Protein AF-A0A8H3EQA5-F1 (afdb_monomer_lite)

Secondary structure (DSSP, 8-state):
---S-HHHHHH---S----SS-HHHHHHHHHHH-TTS-----S---SSHHHHHHHHHHHHHHHHHSSS-------------SHHHHHHHHHHHHHHHHHHHHHHHHHHHHHHTT-

Foldseek 3Di:
DPDPCVLCVPQVDDPDDDALFPVVQLQVQLCVVVVPDDDDDDPDLDDDDSCVVQVVLQSVVCSPPVDDGSNTDGDDADPDDDPVSVVVVVVSVVSSVVSRVVRVVVVVVVVVVVD

Structure (mmCIF, N/CA/C/O backbone):
data_AF-A0A8H3EQA5-F1
#
_entry.id   AF-A0A8H3EQA5-F1
#
loop_
_atom_site.group_PDB
_atom_site.id
_atom_site.type_symbol
_atom_site.label_atom_id
_atom_site.label_alt_id
_atom_site.label_comp_id
_atom_site.label_asym_id
_atom_site.label_entity_id
_atom_site.label_seq_id
_atom_site.pdbx_PDB_ins_code
_atom_site.Cartn_x
_atom_site.Cartn_y
_atom_site.Cartn_z
_atom_site.occupancy
_atom_site.B_iso_or_equiv
_atom_site.auth_seq_id
_atom_site.auth_comp_id
_atom_site.auth_asym_id
_atom_site.auth_atom_id
_atom_site.pdbx_PDB_model_num
ATOM 1 N N . MET A 1 1 ? 2.377 22.628 -19.717 1.00 43.34 1 MET A N 1
ATOM 2 C CA . MET A 1 1 ? 1.999 21.271 -19.270 1.00 43.34 1 MET A CA 1
ATOM 3 C C . MET A 1 1 ? 2.725 20.312 -20.201 1.00 43.34 1 MET A C 1
ATOM 5 O O . MET A 1 1 ? 2.122 19.714 -21.075 1.00 43.34 1 MET A O 1
ATOM 9 N N . GLU A 1 2 ? 4.051 20.319 -20.078 1.00 45.91 2 GLU A N 1
ATOM 10 C CA . GLU A 1 2 ? 5.034 19.590 -20.889 1.00 45.91 2 GLU A CA 1
ATOM 11 C C . GLU A 1 2 ? 6.090 19.119 -19.882 1.00 45.91 2 GLU A C 1
ATOM 13 O O . GLU A 1 2 ? 7.125 19.752 -19.733 1.00 45.91 2 GLU A O 1
ATOM 18 N N . ASP A 1 3 ? 5.736 18.134 -19.052 1.00 49.47 3 ASP A N 1
ATOM 19 C CA . ASP A 1 3 ? 6.663 17.490 -18.100 1.00 49.47 3 ASP A CA 1
ATOM 20 C C . ASP A 1 3 ? 6.158 16.090 -17.680 1.00 49.47 3 ASP A C 1
ATOM 22 O O . ASP A 1 3 ? 6.419 15.603 -16.587 1.00 49.47 3 ASP A O 1
ATOM 26 N N . ASP A 1 4 ? 5.382 15.420 -18.542 1.00 54.44 4 ASP A N 1
ATOM 27 C CA . ASP A 1 4 ? 4.956 14.022 -18.319 1.00 54.44 4 ASP A CA 1
ATOM 28 C C . ASP A 1 4 ? 6.009 13.017 -18.833 1.00 54.44 4 ASP A C 1
ATOM 30 O O . ASP A 1 4 ? 5.778 11.804 -18.889 1.00 54.44 4 ASP A O 1
ATOM 34 N N . THR A 1 5 ? 7.181 13.508 -19.245 1.00 59.88 5 THR A N 1
ATOM 35 C CA . THR A 1 5 ? 8.225 12.704 -19.883 1.00 59.88 5 THR A CA 1
ATOM 36 C C . THR A 1 5 ? 9.410 12.395 -18.983 1.00 59.88 5 THR A C 1
ATOM 38 O O . THR A 1 5 ? 10.144 11.469 -19.325 1.00 59.88 5 THR A O 1
ATOM 41 N N . LEU A 1 6 ? 9.547 13.048 -17.819 1.00 70.44 6 LEU A N 1
ATOM 42 C CA . LEU A 1 6 ? 10.704 12.917 -16.919 1.00 70.44 6 LEU A CA 1
ATOM 43 C C . LEU A 1 6 ? 11.144 11.451 -16.736 1.00 70.44 6 LEU A C 1
ATOM 45 O O . LEU A 1 6 ? 12.277 11.068 -17.007 1.00 70.44 6 LEU A O 1
ATOM 49 N N . TRP A 1 7 ? 10.207 10.565 -16.390 1.00 78.88 7 TRP A N 1
ATOM 50 C CA . TRP A 1 7 ? 10.513 9.153 -16.135 1.00 78.88 7 TRP A CA 1
ATOM 51 C C . TRP A 1 7 ? 10.776 8.322 -17.399 1.00 78.88 7 TRP A C 1
ATOM 53 O O . TRP A 1 7 ? 11.509 7.328 -17.356 1.00 78.88 7 TRP A O 1
ATOM 63 N N . ARG A 1 8 ? 10.158 8.693 -18.525 1.00 75.12 8 ARG A N 1
ATOM 64 C CA . ARG A 1 8 ? 10.296 7.986 -19.808 1.00 75.12 8 ARG A CA 1
ATOM 65 C C . ARG A 1 8 ? 11.591 8.357 -20.516 1.00 75.12 8 ARG A C 1
ATOM 67 O O . ARG A 1 8 ? 12.217 7.489 -21.117 1.00 75.12 8 ARG A O 1
ATOM 74 N N . GLU A 1 9 ? 11.977 9.621 -20.448 1.00 79.44 9 GLU A N 1
ATOM 75 C CA . GLU A 1 9 ? 13.167 10.145 -21.109 1.00 79.44 9 GLU A CA 1
ATOM 76 C C . GLU A 1 9 ? 14.424 9.813 -20.305 1.00 79.44 9 GLU A C 1
ATOM 78 O O . GLU A 1 9 ? 15.357 9.238 -20.870 1.00 79.44 9 GLU A O 1
ATOM 83 N N . ASP A 1 10 ? 14.410 10.034 -18.986 1.00 83.00 10 ASP A N 1
ATOM 84 C CA . ASP A 1 10 ? 15.605 9.838 -18.156 1.00 83.00 10 ASP A CA 1
ATOM 85 C C . ASP A 1 10 ? 15.838 8.372 -17.776 1.00 83.00 10 ASP A C 1
ATOM 87 O O . ASP A 1 10 ? 16.978 7.901 -17.743 1.00 83.00 10 ASP A O 1
ATOM 91 N N . TYR A 1 11 ? 14.764 7.621 -17.506 1.00 83.44 11 TYR A N 1
ATOM 92 C CA . TYR A 1 11 ? 14.861 6.259 -16.959 1.00 83.44 11 TYR A CA 1
ATOM 93 C C . TYR A 1 11 ? 14.231 5.180 -17.837 1.00 83.44 11 TYR A C 1
ATOM 95 O O . TYR A 1 11 ? 14.220 4.009 -17.448 1.00 83.44 11 TYR A O 1
ATOM 103 N N . ARG A 1 12 ? 13.688 5.543 -19.009 1.00 88.31 12 ARG A N 1
ATOM 104 C CA . ARG A 1 12 ? 12.971 4.615 -19.905 1.00 88.31 12 ARG A CA 1
ATOM 105 C C . ARG A 1 12 ? 11.902 3.798 -19.173 1.00 88.31 12 ARG A C 1
ATOM 107 O O . ARG A 1 12 ? 11.673 2.632 -19.500 1.00 88.31 12 ARG A O 1
ATOM 114 N N . ALA A 1 13 ? 11.271 4.394 -18.161 1.00 88.81 13 ALA A N 1
ATOM 115 C CA . ALA A 1 13 ? 10.207 3.741 -17.417 1.00 88.81 13 ALA A CA 1
ATOM 116 C C . ALA A 1 13 ? 8.956 3.588 -18.303 1.00 88.81 13 ALA A C 1
ATOM 118 O O . ALA A 1 13 ? 8.622 4.508 -19.055 1.00 88.81 13 ALA A O 1
ATOM 119 N N . PRO A 1 14 ? 8.263 2.437 -18.261 1.00 89.94 14 PRO A N 1
ATOM 120 C CA . PRO A 1 14 ? 7.056 2.216 -19.048 1.00 89.94 14 PRO A CA 1
ATOM 121 C C . PRO A 1 14 ? 5.900 3.073 -18.533 1.00 89.94 14 PRO A C 1
ATOM 123 O O . PRO A 1 14 ? 5.835 3.382 -17.357 1.00 89.94 14 PRO A O 1
ATOM 126 N N . ALA A 1 15 ? 4.925 3.369 -19.396 1.00 88.19 15 ALA A N 1
ATOM 127 C CA . ALA A 1 15 ? 3.724 4.143 -19.058 1.00 88.19 15 ALA A CA 1
ATOM 128 C C . ALA A 1 15 ? 2.982 3.676 -17.796 1.00 88.19 15 ALA A C 1
ATOM 130 O O . ALA A 1 15 ? 2.309 4.466 -17.144 1.00 88.19 15 ALA A O 1
ATOM 131 N N . THR A 1 16 ? 3.073 2.382 -17.506 1.00 89.06 16 THR A N 1
ATOM 132 C CA . THR A 1 16 ? 2.398 1.734 -16.395 1.00 89.06 16 THR A CA 1
ATOM 133 C C . THR A 1 16 ? 3.386 0.801 -15.722 1.00 89.06 16 THR A C 1
ATOM 135 O O . THR A 1 16 ? 4.056 -0.001 -16.377 1.00 89.06 16 THR A O 1
ATOM 138 N N . LEU A 1 17 ? 3.460 0.908 -14.402 1.00 91.31 17 LEU A N 1
ATOM 139 C CA . LEU A 1 17 ? 4.182 -0.011 -13.541 1.00 91.31 17 LEU A CA 1
ATOM 140 C C . LEU A 1 17 ? 3.190 -0.618 -12.558 1.00 91.31 17 LEU A C 1
ATOM 142 O O . LEU A 1 17 ? 2.275 0.054 -12.090 1.00 91.31 17 LEU A O 1
ATOM 146 N N . HIS A 1 18 ? 3.405 -1.887 -12.239 1.00 91.88 18 HIS A N 1
ATOM 147 C CA . HIS A 1 18 ? 2.632 -2.588 -11.226 1.00 91.88 18 HIS A CA 1
ATOM 148 C C . HIS A 1 18 ? 3.529 -2.946 -10.050 1.00 91.88 18 HIS A C 1
ATOM 150 O O . HIS A 1 18 ? 4.711 -3.296 -10.222 1.00 91.88 18 HIS A O 1
ATOM 156 N N . THR A 1 19 ? 2.935 -2.882 -8.861 1.00 93.94 19 THR A N 1
ATOM 157 C CA . THR A 1 19 ? 3.526 -3.442 -7.651 1.00 93.94 19 THR A CA 1
ATOM 158 C C . THR A 1 19 ? 3.809 -4.929 -7.824 1.00 93.94 19 THR A C 1
ATOM 160 O O . THR A 1 19 ? 3.131 -5.626 -8.574 1.00 93.94 19 THR A O 1
ATOM 163 N N . SER A 1 20 ? 4.832 -5.422 -7.131 1.00 93.56 20 SER A N 1
ATOM 164 C CA . SER A 1 20 ? 5.133 -6.853 -7.077 1.00 93.56 20 SER A CA 1
ATOM 165 C C . SER A 1 20 ? 4.436 -7.577 -5.924 1.00 93.56 20 SER A C 1
ATOM 167 O O . SER A 1 20 ? 4.729 -8.748 -5.701 1.00 93.56 20 SER A O 1
ATOM 169 N N . TYR A 1 21 ? 3.591 -6.897 -5.143 1.00 94.25 21 TYR A N 1
ATOM 170 C CA . TYR A 1 21 ? 2.728 -7.573 -4.174 1.00 94.25 21 TYR A CA 1
ATOM 171 C C . TYR A 1 21 ? 1.615 -8.348 -4.890 1.00 94.25 21 TYR A C 1
ATOM 173 O O . TYR A 1 21 ? 1.077 -7.874 -5.888 1.00 94.25 21 TYR A O 1
ATOM 181 N N . ASP A 1 22 ? 1.234 -9.504 -4.341 1.00 94.88 22 ASP A N 1
ATOM 182 C CA . ASP A 1 22 ? -0.022 -10.177 -4.687 1.00 94.88 22 ASP A CA 1
ATOM 183 C C . ASP A 1 22 ? -1.174 -9.390 -4.048 1.00 94.88 22 ASP A C 1
ATOM 185 O O . ASP A 1 22 ? -1.530 -9.583 -2.884 1.00 94.88 22 ASP A O 1
ATOM 189 N N . THR A 1 23 ? -1.687 -8.407 -4.787 1.00 94.56 23 THR A N 1
ATOM 190 C CA . THR A 1 23 ? -2.680 -7.450 -4.285 1.00 94.56 23 THR A CA 1
ATOM 191 C C . THR A 1 23 ? -3.981 -8.123 -3.859 1.00 94.56 23 THR A C 1
ATOM 193 O O . THR A 1 23 ? -4.610 -7.662 -2.907 1.00 94.56 23 THR A O 1
ATOM 196 N N . GLU A 1 24 ? -4.350 -9.233 -4.499 1.00 95.25 24 GLU A N 1
ATOM 197 C CA . GLU A 1 24 ? -5.549 -10.003 -4.177 1.00 95.25 24 GLU A CA 1
ATOM 198 C C . GLU A 1 24 ? -5.383 -10.771 -2.860 1.00 95.25 24 GLU A C 1
ATOM 200 O O . GLU A 1 24 ? -6.244 -10.700 -1.980 1.00 95.25 24 GLU A O 1
ATOM 205 N N . ASP A 1 25 ? -4.255 -11.465 -2.670 1.00 96.62 25 ASP A N 1
ATOM 206 C CA . ASP A 1 25 ? -3.969 -12.141 -1.399 1.00 96.62 25 ASP A CA 1
ATOM 207 C C . ASP A 1 25 ? -3.844 -11.144 -0.238 1.00 96.62 25 ASP A C 1
ATOM 209 O O . ASP A 1 25 ? -4.405 -11.376 0.838 1.00 96.62 25 ASP A O 1
ATOM 213 N N . VAL A 1 26 ? -3.178 -10.005 -0.463 1.00 97.38 26 VAL A N 1
ATOM 214 C CA . VAL A 1 26 ? -3.082 -8.917 0.521 1.00 97.38 26 VAL A CA 1
ATOM 215 C C . VAL A 1 26 ? -4.469 -8.393 0.886 1.00 97.38 26 VAL A C 1
ATOM 217 O O . VAL A 1 26 ? -4.791 -8.315 2.073 1.00 97.38 26 VAL A O 1
ATOM 220 N N . TRP A 1 27 ? -5.309 -8.065 -0.102 1.00 97.19 27 TRP A N 1
ATOM 221 C CA . TRP A 1 27 ? -6.655 -7.549 0.151 1.00 97.19 27 TRP A CA 1
ATOM 222 C C . TRP A 1 27 ? -7.515 -8.561 0.909 1.00 97.19 27 TRP A C 1
ATOM 224 O O . TRP A 1 27 ? -8.133 -8.200 1.913 1.00 97.19 27 TRP A O 1
ATOM 234 N N . ARG A 1 28 ? -7.495 -9.839 0.511 1.00 97.12 28 ARG A N 1
ATOM 235 C CA . ARG A 1 28 ? -8.234 -10.907 1.197 1.00 97.12 28 ARG A CA 1
ATOM 236 C C . ARG A 1 28 ? -7.833 -11.031 2.668 1.00 97.12 28 ARG A C 1
ATOM 238 O O . ARG A 1 28 ? -8.707 -11.120 3.530 1.00 97.12 28 ARG A O 1
ATOM 245 N N . ARG A 1 29 ? -6.530 -11.020 2.974 1.00 97.12 29 ARG A N 1
ATOM 246 C CA . ARG A 1 29 ? -6.020 -11.089 4.359 1.00 97.12 29 ARG A CA 1
ATOM 247 C C . ARG A 1 29 ? -6.414 -9.855 5.161 1.00 97.12 29 ARG A C 1
ATOM 249 O O . ARG A 1 29 ? -6.919 -9.978 6.275 1.00 97.12 29 ARG A O 1
ATOM 256 N N . TRP A 1 30 ? -6.225 -8.677 4.578 1.00 97.38 30 TRP A N 1
ATOM 257 C CA . TRP A 1 30 ? -6.529 -7.404 5.219 1.00 97.38 30 TRP A CA 1
ATOM 258 C C . TRP A 1 30 ? -8.021 -7.265 5.536 1.00 97.38 30 TRP A C 1
ATOM 260 O O . TRP A 1 30 ? -8.390 -6.959 6.670 1.00 97.38 30 TRP A O 1
ATOM 270 N N . LYS A 1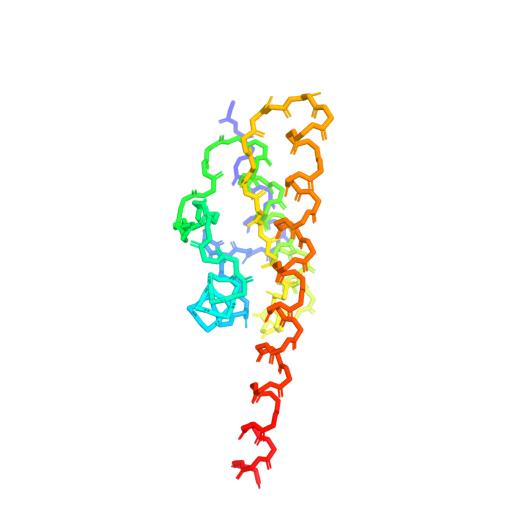 31 ? -8.888 -7.579 4.566 1.00 96.50 31 LYS A N 1
ATOM 271 C CA . LYS A 1 31 ? -10.342 -7.562 4.745 1.00 96.50 31 LYS A CA 1
ATOM 272 C C . LYS A 1 31 ? -10.815 -8.637 5.724 1.00 96.50 31 LYS A C 1
ATOM 274 O O . LYS A 1 31 ? -11.728 -8.375 6.505 1.00 96.50 31 LYS A O 1
ATOM 279 N N . GLY A 1 32 ? -10.179 -9.809 5.722 1.00 94.88 32 GLY A N 1
ATOM 280 C CA . GLY A 1 32 ? -10.453 -10.885 6.678 1.00 94.88 32 GLY A CA 1
ATOM 281 C C . GLY A 1 32 ? -10.122 -10.517 8.129 1.00 94.88 32 GLY A C 1
ATOM 282 O O . GLY A 1 32 ? -10.850 -10.918 9.032 1.00 94.88 32 GLY A O 1
ATOM 283 N N . GLY A 1 33 ? -9.072 -9.720 8.359 1.00 91.62 33 GLY A N 1
ATOM 284 C CA . GLY A 1 33 ? -8.712 -9.213 9.691 1.00 91.62 33 GLY A CA 1
ATOM 285 C C . GLY A 1 33 ? -9.544 -8.013 10.164 1.00 91.62 33 GLY A C 1
ATOM 286 O O . GLY A 1 33 ? -9.556 -7.701 11.352 1.00 91.62 33 GLY A O 1
ATOM 287 N N . LEU A 1 34 ? -10.246 -7.337 9.247 1.00 94.06 34 LEU A N 1
ATOM 288 C CA . LEU A 1 34 ? -10.998 -6.102 9.487 1.00 94.06 34 LEU A CA 1
ATOM 289 C C . LEU A 1 34 ? -12.395 -6.174 8.842 1.00 94.06 34 LEU A C 1
ATOM 291 O O . LEU A 1 34 ? -12.742 -5.403 7.941 1.00 94.06 34 LEU A O 1
ATOM 295 N N . THR A 1 35 ? -13.218 -7.115 9.307 1.00 90.44 35 THR A N 1
ATOM 296 C CA . THR A 1 35 ? -14.529 -7.418 8.703 1.00 90.44 35 THR A CA 1
ATOM 297 C C . THR A 1 35 ? -15.484 -6.228 8.689 1.00 90.44 35 THR A C 1
ATOM 299 O O . THR A 1 35 ? -16.215 -6.055 7.712 1.00 90.44 35 THR A O 1
ATOM 302 N N . ASP A 1 36 ? -15.414 -5.369 9.704 1.00 93.12 36 ASP A N 1
ATOM 303 C CA . ASP A 1 36 ? -16.323 -4.227 9.870 1.00 93.12 36 ASP A CA 1
ATOM 304 C C . ASP A 1 36 ? -15.878 -2.973 9.097 1.00 93.12 36 ASP A C 1
ATOM 306 O O . ASP A 1 36 ? -16.625 -2.003 8.994 1.00 93.12 36 ASP A O 1
ATOM 310 N N . GLU A 1 37 ? -14.664 -2.971 8.537 1.00 94.19 37 GLU A N 1
ATOM 311 C CA . GLU A 1 37 ? -14.121 -1.819 7.815 1.00 94.19 37 GLU A CA 1
ATOM 312 C C . GLU A 1 37 ? -14.473 -1.871 6.324 1.00 94.19 37 GLU A C 1
ATOM 314 O O . GLU A 1 37 ? -14.350 -2.909 5.678 1.00 94.19 37 GLU A O 1
ATOM 319 N N . ASP A 1 38 ? -14.865 -0.749 5.728 1.00 93.94 38 ASP A N 1
ATOM 320 C CA . ASP A 1 38 ? -15.064 -0.659 4.278 1.00 93.94 38 ASP A CA 1
ATOM 321 C C . ASP A 1 38 ? -13.712 -0.547 3.551 1.00 93.94 38 ASP A C 1
ATOM 323 O O . ASP A 1 38 ? -13.134 0.536 3.461 1.00 93.94 38 ASP A O 1
ATOM 327 N N . LEU A 1 39 ? -13.187 -1.684 3.084 1.00 95.75 39 LEU A N 1
ATOM 328 C CA . LEU A 1 39 ? -11.879 -1.812 2.434 1.00 95.75 39 LEU A CA 1
ATOM 329 C C . LEU A 1 39 ? -12.058 -2.369 1.024 1.00 95.75 39 LEU A C 1
ATOM 331 O O . LEU A 1 39 ? -12.660 -3.433 0.847 1.00 95.75 39 LEU A O 1
ATOM 335 N N . ARG A 1 40 ? -11.510 -1.680 0.022 1.00 94.81 40 ARG A N 1
ATOM 336 C CA . ARG A 1 40 ? -11.709 -2.011 -1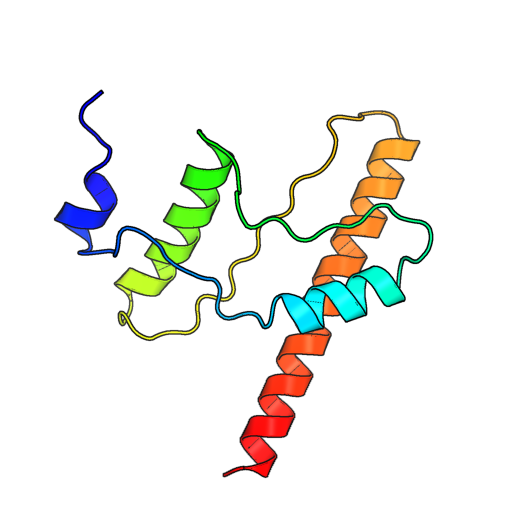.394 1.00 94.81 40 ARG A CA 1
ATOM 337 C C . ARG A 1 40 ? -10.387 -1.912 -2.160 1.00 94.81 40 ARG A C 1
ATOM 339 O O . ARG A 1 40 ? -9.626 -0.982 -1.887 1.00 94.81 40 ARG A O 1
ATOM 346 N N . PRO A 1 41 ? -10.111 -2.826 -3.105 1.00 94.06 41 PRO A N 1
ATOM 347 C CA . PRO A 1 41 ? -9.031 -2.628 -4.060 1.00 94.06 41 PRO A CA 1
ATOM 348 C C . PRO A 1 41 ? -9.364 -1.445 -4.982 1.00 94.06 41 PRO A C 1
ATOM 350 O O . PRO A 1 41 ? -10.536 -1.152 -5.231 1.00 94.06 41 PRO A O 1
ATOM 353 N N . SER A 1 42 ? -8.331 -0.764 -5.476 1.00 91.81 42 SER A N 1
ATOM 354 C CA . SER A 1 42 ? -8.457 0.292 -6.482 1.00 91.81 42 SER A CA 1
ATOM 355 C C . SER A 1 42 ? -7.412 0.085 -7.567 1.00 91.81 42 SER A C 1
ATOM 357 O O . SER A 1 42 ? -6.225 -0.005 -7.255 1.00 91.81 42 SER A O 1
ATOM 359 N N . ASP A 1 43 ? -7.854 0.062 -8.822 1.00 85.75 43 ASP A N 1
ATOM 360 C CA . ASP A 1 43 ? -6.976 0.010 -9.998 1.00 85.75 43 ASP A CA 1
ATOM 361 C C . ASP A 1 43 ? -6.558 1.410 -10.481 1.00 85.75 43 ASP A C 1
ATOM 363 O O . ASP A 1 43 ? -5.696 1.539 -11.347 1.00 85.75 43 ASP A O 1
ATOM 367 N N . ASP A 1 44 ? -7.159 2.462 -9.914 1.00 85.00 44 ASP A N 1
ATOM 368 C CA . ASP A 1 44 ? -6.877 3.860 -10.240 1.00 85.00 44 ASP A CA 1
ATOM 369 C C . ASP A 1 44 ? -6.467 4.617 -8.959 1.00 85.00 44 ASP A C 1
ATOM 371 O O . ASP A 1 44 ? -7.293 4.798 -8.053 1.00 85.00 44 ASP A O 1
ATOM 375 N N . PRO A 1 45 ? -5.195 5.039 -8.822 1.00 79.00 45 PRO A N 1
ATOM 376 C CA . PRO A 1 45 ? -4.737 5.873 -7.712 1.00 79.00 45 PRO A CA 1
ATOM 377 C C . PRO A 1 45 ? -5.142 7.356 -7.868 1.00 79.00 45 PRO A C 1
ATOM 379 O O . PRO A 1 45 ? -4.736 8.198 -7.065 1.00 79.00 45 PRO A O 1
ATOM 382 N N . GLY A 1 46 ? -5.952 7.689 -8.871 1.00 77.81 46 GLY A N 1
ATOM 383 C CA . GLY A 1 46 ? -6.415 9.034 -9.166 1.00 77.81 46 GLY A CA 1
ATOM 384 C C . GLY A 1 46 ? -5.468 9.782 -10.097 1.00 77.81 46 GLY A C 1
ATOM 385 O O . GLY A 1 46 ? -4.515 9.246 -10.647 1.00 77.81 46 GLY A O 1
ATOM 386 N N . ARG A 1 47 ? -5.734 11.074 -10.283 1.00 72.12 47 ARG A N 1
ATOM 387 C CA . ARG A 1 47 ? -4.856 11.987 -11.027 1.00 72.12 47 ARG A CA 1
ATOM 388 C C . ARG A 1 47 ? -4.282 12.993 -10.039 1.00 72.12 47 ARG A C 1
ATOM 390 O O . ARG A 1 47 ? -4.999 13.364 -9.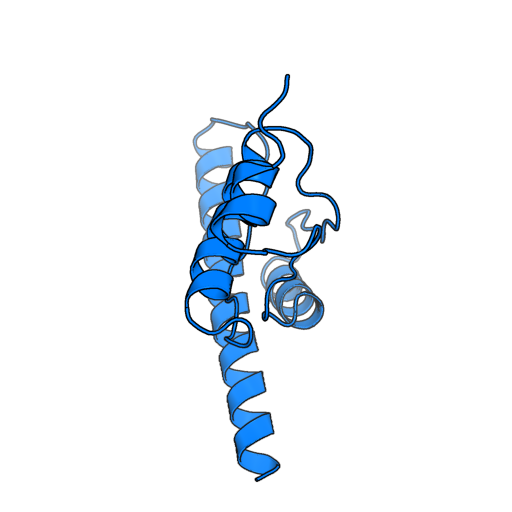112 1.00 72.12 47 ARG A O 1
ATOM 397 N N . TYR A 1 48 ? -3.046 13.453 -10.268 1.00 81.31 48 TYR A N 1
ATOM 398 C CA . TYR A 1 48 ? -2.268 14.395 -9.437 1.00 81.31 48 TYR A CA 1
ATOM 399 C C . TYR A 1 48 ? -1.260 13.709 -8.490 1.00 81.31 48 TYR A C 1
ATOM 401 O O . TYR A 1 48 ? -0.601 12.748 -8.878 1.00 81.31 48 TYR A O 1
ATOM 409 N N . LEU A 1 49 ? -1.068 14.229 -7.274 1.00 86.81 49 LEU A N 1
ATOM 410 C CA . LEU A 1 49 ? 0.064 13.877 -6.411 1.00 86.81 49 LEU A CA 1
ATOM 411 C C . LEU A 1 49 ? 0.072 12.413 -5.937 1.00 86.81 49 LEU A C 1
ATOM 413 O O . LEU A 1 49 ? 1.153 11.860 -5.732 1.00 86.81 49 LEU A O 1
ATOM 417 N N . CYS A 1 50 ? -1.096 11.785 -5.765 1.00 89.88 50 CYS A N 1
ATOM 418 C CA . CYS A 1 50 ? -1.190 10.386 -5.334 1.00 89.88 50 CYS A CA 1
ATOM 419 C C . CYS A 1 50 ? -0.557 9.450 -6.368 1.00 89.88 50 CYS A C 1
ATOM 421 O O . CYS A 1 50 ? 0.362 8.699 -6.042 1.00 89.88 50 CYS A O 1
ATOM 423 N N . ASP A 1 51 ? -0.995 9.571 -7.622 1.00 88.81 51 ASP A N 1
ATOM 424 C CA . ASP A 1 51 ? -0.454 8.806 -8.744 1.00 88.81 51 ASP A CA 1
ATOM 425 C C . ASP A 1 51 ? 1.011 9.152 -8.997 1.00 88.81 51 ASP A C 1
ATOM 4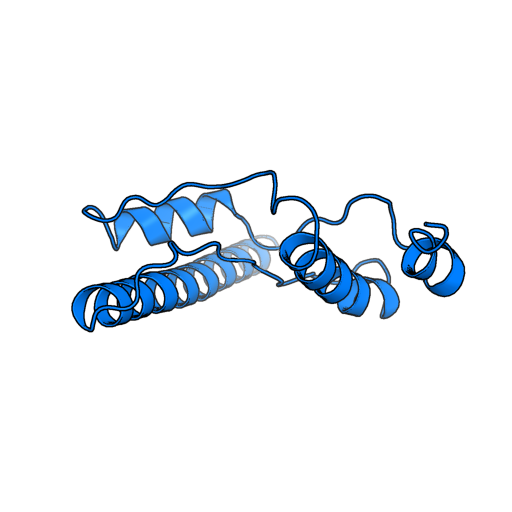27 O O . ASP A 1 51 ? 1.852 8.257 -9.058 1.00 88.81 51 ASP A O 1
ATOM 431 N N . PHE A 1 52 ? 1.356 10.446 -8.993 1.00 90.31 52 PHE A N 1
ATOM 432 C CA . PHE A 1 52 ? 2.747 10.878 -9.124 1.00 90.31 52 PHE A CA 1
ATOM 433 C C . PHE A 1 52 ? 3.650 10.214 -8.076 1.00 90.31 52 PHE A C 1
ATOM 435 O O . PHE A 1 52 ? 4.683 9.643 -8.422 1.00 90.31 52 PHE A O 1
ATOM 442 N N . THR A 1 53 ? 3.264 10.238 -6.798 1.00 92.50 53 THR A N 1
ATOM 443 C CA . THR A 1 53 ? 4.074 9.669 -5.708 1.00 92.50 53 THR A CA 1
ATOM 444 C C . THR A 1 53 ? 4.161 8.149 -5.812 1.00 92.50 53 THR A C 1
ATOM 446 O O . THR A 1 53 ? 5.241 7.577 -5.624 1.00 92.50 53 THR A O 1
ATOM 449 N N . TYR A 1 54 ? 3.047 7.484 -6.131 1.00 93.75 54 TYR A N 1
ATOM 450 C CA . TYR A 1 54 ? 3.001 6.032 -6.268 1.00 93.75 54 TYR A CA 1
ATOM 451 C C . TYR A 1 54 ? 3.853 5.548 -7.445 1.00 93.75 54 TYR A C 1
ATOM 453 O O . TYR A 1 54 ? 4.727 4.694 -7.272 1.00 93.75 54 TYR A O 1
ATOM 461 N N . TYR A 1 55 ? 3.660 6.146 -8.620 1.00 92.62 55 TYR A N 1
ATOM 462 C CA . TYR A 1 55 ? 4.405 5.818 -9.826 1.00 92.62 55 TYR A CA 1
ATOM 463 C C . TYR A 1 55 ? 5.898 6.125 -9.669 1.00 92.62 55 TYR A C 1
ATOM 465 O O . TYR A 1 55 ? 6.724 5.244 -9.910 1.00 92.62 55 TYR A O 1
ATOM 473 N N . SER A 1 56 ? 6.264 7.310 -9.163 1.00 92.38 56 SER A N 1
ATOM 474 C CA . SER A 1 56 ? 7.672 7.678 -8.926 1.00 92.38 56 SER A CA 1
ATOM 475 C C . SER A 1 56 ? 8.364 6.694 -7.980 1.00 92.38 56 SER A C 1
ATOM 477 O O . SER A 1 56 ? 9.483 6.253 -8.240 1.00 92.38 56 SER A O 1
ATOM 479 N N . SER A 1 57 ? 7.670 6.255 -6.923 1.00 93.69 57 SER A N 1
ATOM 480 C CA . SER A 1 57 ? 8.188 5.240 -5.998 1.00 93.69 57 SER A CA 1
ATOM 481 C C . SER A 1 57 ? 8.445 3.895 -6.684 1.00 93.69 57 SER A C 1
ATOM 483 O O . SER A 1 57 ? 9.385 3.194 -6.319 1.00 93.69 57 SER A O 1
ATOM 485 N N . MET A 1 58 ? 7.650 3.515 -7.689 1.00 94.06 58 MET A N 1
ATOM 486 C CA . MET A 1 58 ? 7.908 2.314 -8.492 1.00 94.06 58 MET A CA 1
ATOM 487 C C . MET A 1 58 ? 9.065 2.509 -9.480 1.00 94.06 58 MET A C 1
ATOM 489 O O . MET A 1 58 ? 9.851 1.577 -9.681 1.00 94.06 58 MET A O 1
ATOM 493 N N . VAL A 1 59 ? 9.211 3.706 -10.058 1.00 93.00 59 VAL A N 1
ATOM 494 C CA . VAL A 1 59 ? 10.334 4.041 -10.951 1.00 93.00 59 VAL A CA 1
ATOM 495 C C . VAL A 1 59 ? 11.677 3.955 -10.220 1.00 93.00 59 VAL A C 1
ATOM 497 O O . VAL A 1 59 ? 12.665 3.491 -10.785 1.00 93.00 59 VAL A O 1
ATOM 500 N N . GLU A 1 60 ? 11.712 4.302 -8.935 1.00 92.12 60 GLU A N 1
ATOM 501 C CA . GLU A 1 60 ? 12.903 4.173 -8.089 1.00 92.12 60 GLU A CA 1
ATOM 502 C C . GLU A 1 60 ? 13.451 2.742 -7.982 1.00 92.12 60 GLU A C 1
ATOM 504 O O . GLU A 1 60 ? 14.663 2.544 -7.852 1.00 92.12 60 GLU A O 1
ATOM 509 N N . TYR A 1 61 ? 12.576 1.740 -8.063 1.00 93.00 61 TYR A N 1
ATOM 510 C CA . TYR A 1 61 ? 12.973 0.337 -8.179 1.00 93.00 61 TYR A CA 1
ATOM 511 C C . TYR A 1 61 ? 13.306 -0.018 -9.629 1.00 93.00 61 TYR A C 1
ATOM 513 O O . TYR A 1 61 ? 14.344 -0.626 -9.886 1.00 93.00 61 TYR A O 1
ATOM 521 N N . TRP A 1 62 ? 12.478 0.427 -10.582 1.00 91.75 62 TRP A N 1
ATOM 522 C CA . TRP A 1 62 ? 12.697 0.201 -12.013 1.00 91.75 62 TRP A CA 1
ATOM 523 C C . TRP A 1 62 ? 14.104 0.608 -12.463 1.00 91.75 62 TRP A C 1
ATOM 525 O O . TRP A 1 62 ? 14.795 -0.180 -13.105 1.00 91.75 62 TRP A O 1
ATOM 535 N N . ARG A 1 63 ? 14.572 1.795 -12.067 1.00 89.50 63 ARG A N 1
ATOM 536 C CA . ARG A 1 63 ? 15.870 2.330 -12.501 1.00 89.50 63 ARG A CA 1
ATOM 537 C C . ARG A 1 63 ? 17.082 1.527 -12.020 1.00 89.50 63 ARG A C 1
ATOM 539 O O . ARG A 1 63 ? 18.171 1.719 -12.550 1.00 89.50 63 ARG A O 1
ATOM 546 N N . ARG A 1 64 ? 16.929 0.653 -11.017 1.00 88.38 64 ARG A N 1
ATOM 547 C CA . ARG A 1 64 ? 18.050 -0.120 -10.456 1.00 88.38 64 ARG A CA 1
ATOM 548 C C . ARG A 1 64 ? 18.446 -1.286 -11.355 1.00 88.38 64 ARG A C 1
ATOM 550 O O . ARG A 1 64 ? 19.632 -1.507 -11.567 1.00 88.38 64 ARG A O 1
ATOM 557 N N . ASP A 1 65 ? 17.475 -2.026 -11.883 1.00 82.81 65 ASP A N 1
ATOM 558 C CA . ASP A 1 65 ? 17.740 -3.240 -12.670 1.00 82.81 65 ASP A CA 1
ATOM 559 C C . ASP A 1 65 ? 16.625 -3.615 -13.673 1.00 82.81 65 ASP A C 1
ATOM 561 O O . ASP A 1 65 ? 16.706 -4.665 -14.310 1.00 82.81 65 ASP A O 1
ATOM 565 N N . HIS A 1 66 ? 15.592 -2.776 -13.837 1.00 79.75 66 HIS A N 1
ATOM 566 C CA . HIS A 1 66 ? 14.432 -2.947 -14.734 1.00 79.75 66 HIS A CA 1
ATOM 567 C C . HIS A 1 66 ? 13.599 -4.228 -14.516 1.00 79.75 66 HIS A C 1
ATOM 569 O O . HIS A 1 66 ? 12.601 -4.452 -15.201 1.00 79.75 66 HIS A O 1
ATOM 575 N N . LYS A 1 67 ? 13.992 -5.093 -13.575 1.00 71.50 67 LYS A N 1
ATOM 576 C CA . LYS A 1 67 ? 13.422 -6.433 -13.364 1.00 71.50 67 LYS A CA 1
ATOM 577 C C . LYS A 1 67 ? 13.111 -6.732 -11.897 1.00 71.50 67 LYS A C 1
ATOM 579 O O . LYS A 1 67 ? 12.402 -7.698 -11.631 1.00 71.50 67 LYS A O 1
ATOM 584 N N . SER A 1 68 ? 13.607 -5.920 -10.966 1.00 72.06 68 SER A N 1
ATOM 585 C CA . SER A 1 68 ? 13.444 -6.095 -9.523 1.00 72.06 68 SER A CA 1
ATOM 586 C C . SER A 1 68 ? 11.986 -6.146 -9.107 1.00 72.06 68 SER A C 1
ATOM 588 O O . SER A 1 68 ? 11.081 -5.587 -9.738 1.00 72.06 68 SER A O 1
ATOM 590 N N . THR A 1 69 ? 11.784 -6.778 -7.954 1.00 87.31 69 THR A N 1
ATOM 591 C CA . THR A 1 69 ? 10.582 -6.603 -7.149 1.00 87.31 69 THR A CA 1
ATOM 592 C C . THR A 1 69 ? 10.343 -5.114 -6.907 1.00 87.31 69 THR A C 1
ATOM 594 O O . THR A 1 69 ? 11.262 -4.391 -6.516 1.00 87.31 6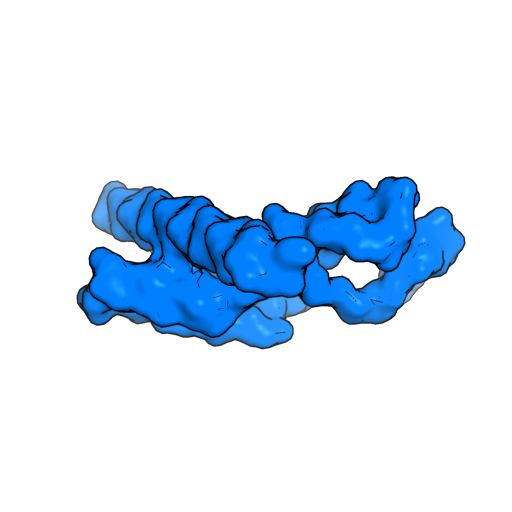9 THR A O 1
ATOM 597 N N . ARG A 1 70 ? 9.096 -4.679 -7.068 1.00 92.88 70 ARG A N 1
ATOM 598 C CA . ARG A 1 70 ? 8.617 -3.326 -6.771 1.00 92.88 70 ARG A CA 1
ATOM 599 C C . ARG A 1 70 ? 7.648 -3.419 -5.591 1.00 92.88 70 ARG A C 1
ATOM 601 O O . ARG A 1 70 ? 6.439 -3.374 -5.812 1.00 92.88 70 ARG A O 1
ATOM 608 N N . PRO A 1 71 ? 8.135 -3.611 -4.351 1.00 93.19 71 PRO A N 1
ATOM 609 C CA . PRO A 1 71 ? 7.293 -3.790 -3.170 1.00 93.19 71 PRO A CA 1
ATOM 610 C C . PRO A 1 71 ? 6.715 -2.445 -2.700 1.00 93.19 71 PRO A C 1
ATOM 612 O O . PRO A 1 71 ? 6.946 -2.012 -1.573 1.00 93.19 71 PRO A O 1
ATOM 615 N N . VAL A 1 72 ? 5.979 -1.766 -3.577 1.00 95.06 72 VAL A N 1
ATOM 616 C CA . VAL A 1 72 ? 5.375 -0.452 -3.339 1.00 95.06 72 VAL A CA 1
ATOM 617 C C . VAL A 1 72 ? 3.865 -0.628 -3.239 1.00 95.06 72 VAL A C 1
ATOM 619 O O . VAL A 1 72 ? 3.261 -1.274 -4.091 1.00 95.06 72 VAL A O 1
ATOM 622 N N . MET A 1 73 ? 3.245 -0.059 -2.213 1.00 95.50 73 MET A N 1
ATOM 623 C CA . MET A 1 73 ? 1.794 -0.067 -2.022 1.00 95.50 73 MET A CA 1
ATOM 624 C C . MET A 1 73 ? 1.326 1.356 -1.729 1.00 95.50 73 MET A C 1
ATOM 626 O O . MET A 1 73 ? 2.040 2.106 -1.064 1.00 95.50 73 MET A O 1
ATOM 630 N N . PHE A 1 74 ? 0.136 1.712 -2.205 1.00 95.19 7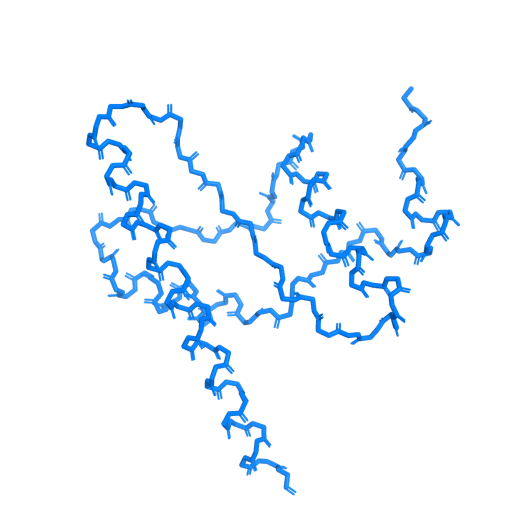4 PHE A N 1
ATOM 631 C CA . PHE A 1 74 ? -0.501 2.992 -1.916 1.00 95.19 74 PHE A CA 1
ATOM 632 C C . PHE A 1 74 ? -1.851 2.756 -1.241 1.00 95.19 74 PHE A C 1
ATOM 634 O O . PHE A 1 74 ? -2.584 1.845 -1.619 1.00 95.19 74 PHE A O 1
ATOM 641 N N . LEU A 1 75 ? -2.181 3.577 -0.245 1.00 95.38 75 LEU A N 1
ATOM 642 C CA . LEU A 1 75 ? -3.431 3.482 0.502 1.00 95.38 75 LEU A CA 1
ATOM 643 C C . LEU A 1 75 ? -4.142 4.833 0.477 1.00 95.38 75 LEU A C 1
ATOM 645 O O . LEU A 1 75 ? -3.703 5.783 1.122 1.00 95.38 75 LEU A O 1
ATOM 649 N N . HIS A 1 76 ? -5.269 4.899 -0.228 1.00 94.69 76 HIS A N 1
ATOM 650 C CA . HIS A 1 76 ? -6.196 6.012 -0.073 1.00 94.69 76 HIS A CA 1
ATOM 651 C C . HIS A 1 76 ? -6.967 5.863 1.236 1.00 94.69 76 HIS A C 1
ATOM 653 O O . HIS A 1 76 ? -7.530 4.806 1.519 1.00 94.69 76 HIS A O 1
ATOM 659 N N . VAL A 1 77 ? -7.014 6.941 2.016 1.00 93.50 77 VAL A N 1
ATOM 660 C CA . VAL A 1 77 ? -7.810 7.028 3.242 1.00 93.50 77 VAL A CA 1
ATOM 661 C C . VAL A 1 77 ? -8.810 8.183 3.138 1.00 93.50 77 VAL A C 1
ATOM 663 O O . VAL A 1 77 ? -8.514 9.185 2.482 1.00 93.50 77 VAL A O 1
ATOM 666 N N . PRO A 1 78 ? -9.994 8.080 3.767 1.00 92.88 78 PRO A N 1
ATOM 667 C CA . PRO A 1 78 ? -10.923 9.203 3.870 1.00 92.88 78 PRO A CA 1
ATOM 668 C C . PRO A 1 78 ? -10.308 10.394 4.622 1.00 92.88 78 PRO A C 1
ATOM 670 O O . PRO A 1 78 ? -9.506 10.207 5.532 1.00 92.88 78 PRO A O 1
ATOM 673 N N . GLY A 1 79 ? -10.733 11.618 4.300 1.00 93.00 79 GLY A N 1
ATOM 674 C CA . GLY A 1 79 ? -10.208 12.860 4.893 1.00 93.00 79 GLY A CA 1
ATOM 675 C C . GLY A 1 79 ? -10.742 13.219 6.288 1.00 93.00 79 GLY A C 1
ATOM 676 O O . GLY A 1 79 ? -10.754 14.396 6.633 1.00 93.00 79 GLY A O 1
ATOM 677 N N . GLY A 1 80 ? -11.240 12.248 7.059 1.00 94.00 80 GLY A N 1
ATOM 678 C CA . GLY A 1 80 ? -11.727 12.480 8.423 1.00 94.00 80 GLY A CA 1
ATOM 679 C C . GLY A 1 80 ? -10.581 12.809 9.384 1.00 94.00 80 GLY A C 1
ATOM 680 O O . GLY A 1 80 ? -9.490 12.254 9.264 1.00 94.00 80 GLY A O 1
ATOM 681 N N . THR A 1 81 ? -10.816 13.715 10.334 1.00 95.94 81 THR A N 1
ATOM 682 C CA . THR A 1 81 ? -9.766 14.245 11.228 1.00 95.94 81 THR A CA 1
ATOM 683 C C . THR A 1 81 ? -10.132 14.194 12.708 1.00 95.94 81 THR A C 1
ATOM 685 O O . THR A 1 81 ? -9.437 14.795 13.525 1.00 95.94 81 THR A O 1
ATOM 688 N N . THR A 1 82 ? -11.230 13.533 13.078 1.00 98.06 82 THR A N 1
ATOM 689 C CA . THR A 1 82 ? -11.556 13.320 14.495 1.00 98.06 82 THR A CA 1
ATOM 690 C C . THR A 1 82 ? -10.618 12.281 15.110 1.00 98.06 82 THR A C 1
ATOM 692 O O . THR A 1 82 ? -10.028 11.467 14.398 1.00 98.06 82 THR A O 1
ATOM 695 N N . ASP A 1 83 ? -10.514 12.240 16.439 1.00 97.94 83 ASP A N 1
ATOM 696 C CA . ASP A 1 83 ? -9.729 11.202 17.126 1.00 97.94 83 ASP A CA 1
ATOM 697 C C . ASP A 1 83 ? -10.193 9.788 16.748 1.00 97.94 83 ASP A C 1
ATOM 699 O O . ASP A 1 83 ? -9.380 8.874 16.603 1.00 97.94 83 ASP A O 1
ATOM 703 N N . GLN A 1 84 ? -11.500 9.615 16.527 1.00 96.94 84 GLN A N 1
ATOM 704 C CA . GLN A 1 84 ? -12.075 8.359 16.058 1.00 96.94 84 GLN A CA 1
ATOM 705 C C . GLN A 1 84 ? -11.623 8.026 14.629 1.00 96.94 84 GLN A C 1
ATOM 707 O O . GLN A 1 84 ? -11.246 6.882 14.370 1.00 96.94 84 GLN A O 1
ATOM 712 N N . ASP A 1 85 ? -11.613 9.006 13.720 1.00 96.62 85 ASP A N 1
ATOM 713 C CA . ASP A 1 85 ? -11.136 8.818 12.345 1.00 96.62 85 ASP A CA 1
ATOM 714 C C . ASP A 1 85 ? -9.650 8.456 12.316 1.00 96.62 85 ASP A C 1
ATOM 716 O O . ASP A 1 85 ? -9.250 7.531 11.610 1.00 96.62 85 ASP A O 1
ATOM 720 N N . ILE A 1 86 ? -8.833 9.131 13.127 1.00 96.94 86 ILE A N 1
ATOM 721 C CA . ILE A 1 86 ? -7.392 8.875 13.224 1.00 96.94 86 ILE A CA 1
ATOM 722 C C . ILE A 1 86 ? -7.135 7.486 13.819 1.00 96.94 86 ILE A C 1
ATOM 724 O O . ILE A 1 86 ? -6.322 6.724 13.287 1.00 96.94 86 ILE A O 1
ATOM 728 N N . ALA A 1 87 ? -7.841 7.118 14.893 1.00 96.69 87 ALA A N 1
ATOM 729 C CA . ALA A 1 87 ? -7.727 5.794 15.502 1.00 96.69 87 ALA A CA 1
ATOM 730 C C . ALA A 1 87 ? -8.123 4.685 14.516 1.00 96.69 87 ALA A C 1
ATOM 732 O O . ALA A 1 87 ? -7.423 3.672 14.398 1.00 96.69 87 ALA A O 1
ATOM 733 N N . ARG A 1 88 ? -9.202 4.904 13.758 1.00 96.44 88 ARG A N 1
ATOM 734 C CA . ARG A 1 88 ? -9.646 4.009 12.688 1.00 96.44 88 ARG A CA 1
ATOM 735 C C . ARG A 1 88 ? -8.608 3.914 11.571 1.00 96.44 88 ARG A C 1
ATOM 737 O O . ARG A 1 88 ? -8.214 2.809 11.213 1.00 96.44 88 ARG A O 1
ATOM 744 N N . GLY A 1 89 ? -8.108 5.042 11.070 1.00 96.62 89 GLY A N 1
ATOM 745 C CA . GLY A 1 89 ? -7.073 5.092 10.035 1.00 96.62 89 GLY A CA 1
ATOM 746 C C . GLY A 1 89 ? -5.799 4.356 10.449 1.00 96.62 89 GLY A C 1
ATOM 747 O O . GLY A 1 89 ? -5.261 3.569 9.672 1.00 96.62 89 GLY A O 1
ATOM 748 N N . LYS A 1 90 ? -5.366 4.514 11.706 1.00 97.12 90 LYS A N 1
ATOM 749 C CA . LYS A 1 90 ? -4.235 3.769 12.276 1.00 97.12 90 LYS A CA 1
ATOM 750 C C . LYS A 1 90 ? -4.487 2.262 12.276 1.00 97.12 90 LYS A C 1
ATOM 752 O O . LYS A 1 90 ? -3.629 1.511 11.822 1.00 97.12 90 LYS A O 1
ATOM 757 N N . LYS A 1 91 ? -5.645 1.817 12.778 1.00 97.31 91 LYS A N 1
ATOM 758 C CA . LYS A 1 91 ? -6.040 0.397 12.789 1.00 97.31 91 LYS A CA 1
ATOM 759 C C . LYS A 1 91 ? -6.020 -0.188 11.372 1.00 97.31 91 LYS A C 1
ATOM 761 O O . LYS A 1 91 ? -5.436 -1.244 11.149 1.00 97.31 91 LYS A O 1
ATOM 766 N N . VAL A 1 92 ? -6.608 0.532 10.418 1.00 97.75 92 VAL A N 1
ATOM 767 C CA . VAL A 1 92 ? -6.682 0.152 9.001 1.00 97.75 92 VAL A CA 1
ATOM 768 C C . VAL A 1 92 ? -5.287 0.051 8.372 1.00 97.75 92 VAL A C 1
ATOM 770 O O . VAL A 1 92 ? -4.980 -0.960 7.742 1.00 97.75 92 VAL A O 1
ATOM 773 N N . ALA A 1 93 ? -4.421 1.044 8.591 1.00 97.94 93 ALA A N 1
ATOM 774 C CA . ALA A 1 93 ? -3.057 1.056 8.066 1.00 97.94 93 ALA A CA 1
ATOM 775 C C . ALA A 1 93 ? -2.177 -0.058 8.663 1.00 97.94 93 ALA A C 1
ATOM 777 O O . ALA A 1 93 ? -1.442 -0.712 7.926 1.00 97.94 93 ALA A O 1
ATOM 778 N N . LEU A 1 94 ? -2.273 -0.311 9.975 1.00 98.25 94 LEU A N 1
ATOM 779 C CA . LEU A 1 94 ? -1.550 -1.410 10.625 1.00 98.25 94 LEU A CA 1
ATOM 780 C C . LEU A 1 94 ? -1.974 -2.769 10.060 1.00 98.25 94 LEU A C 1
ATOM 782 O O . LEU A 1 94 ? -1.110 -3.553 9.675 1.00 98.25 94 LEU A O 1
ATOM 786 N N . GLY A 1 95 ? -3.281 -3.001 9.908 1.00 98.06 95 GLY A N 1
ATOM 787 C CA . GLY A 1 95 ? -3.784 -4.237 9.306 1.00 98.06 95 GLY A CA 1
ATOM 788 C C . GLY A 1 95 ? -3.297 -4.446 7.866 1.00 98.06 95 GLY A C 1
ATOM 789 O O . GLY A 1 95 ? -3.033 -5.579 7.468 1.00 98.06 95 GLY A O 1
ATOM 790 N N . LEU A 1 96 ? -3.127 -3.370 7.085 1.00 98.12 96 LEU A N 1
ATOM 791 C CA . LEU A 1 96 ? -2.567 -3.472 5.733 1.00 98.12 96 LEU A CA 1
ATOM 792 C C . LEU A 1 96 ? -1.099 -3.908 5.782 1.00 98.12 96 LEU A C 1
ATOM 794 O O . LEU A 1 96 ? -0.698 -4.790 5.027 1.00 98.12 96 LEU A O 1
ATOM 798 N N . ILE A 1 97 ? -0.299 -3.315 6.672 1.00 98.12 97 ILE A N 1
ATOM 799 C CA . ILE A 1 97 ? 1.118 -3.672 6.845 1.00 98.12 97 ILE A CA 1
ATOM 800 C C . ILE A 1 97 ? 1.255 -5.145 7.247 1.00 98.12 97 ILE A C 1
ATOM 802 O O . ILE A 1 97 ? 2.068 -5.865 6.666 1.00 98.12 97 ILE A O 1
ATOM 806 N N . GLU A 1 98 ? 0.437 -5.613 8.189 1.00 98.06 98 GLU A N 1
ATOM 807 C CA . GLU A 1 98 ? 0.407 -7.019 8.609 1.00 98.06 98 GLU A CA 1
ATOM 808 C C . GLU A 1 98 ? 0.057 -7.953 7.440 1.00 98.06 98 GLU A C 1
ATOM 810 O O . GLU A 1 98 ? 0.750 -8.949 7.212 1.00 98.06 98 GLU A O 1
ATOM 815 N N . ALA A 1 99 ? -0.959 -7.604 6.644 1.00 97.88 99 ALA A N 1
ATOM 816 C CA . ALA A 1 99 ? -1.351 -8.372 5.464 1.00 97.88 99 ALA A CA 1
ATOM 817 C C . ALA A 1 99 ? -0.254 -8.410 4.384 1.00 97.88 99 ALA A C 1
ATOM 819 O O . ALA A 1 99 ? -0.011 -9.471 3.805 1.00 97.88 99 ALA A O 1
ATOM 820 N N . LEU A 1 100 ? 0.444 -7.292 4.146 1.00 97.62 100 LEU A N 1
ATOM 821 C CA . LEU A 1 100 ? 1.580 -7.210 3.218 1.00 97.62 100 LEU A CA 1
ATOM 822 C C . LEU A 1 100 ? 2.720 -8.145 3.638 1.00 97.62 100 LEU A C 1
ATOM 824 O O . LEU A 1 100 ? 3.267 -8.871 2.804 1.00 97.62 100 LEU A O 1
ATOM 828 N N . VAL A 1 101 ? 3.070 -8.147 4.927 1.00 97.06 101 VAL A N 1
ATOM 829 C CA . VAL A 1 101 ? 4.120 -9.020 5.470 1.00 97.06 101 VAL A CA 1
ATOM 830 C C . VAL A 1 101 ? 3.717 -10.488 5.346 1.00 97.06 101 VAL A C 1
ATOM 832 O O . VAL A 1 101 ? 4.496 -11.286 4.824 1.00 97.06 101 VAL A O 1
ATOM 835 N N . ALA A 1 102 ? 2.498 -10.836 5.759 1.00 96.44 102 ALA A N 1
ATOM 836 C CA . ALA A 1 102 ? 2.008 -12.210 5.718 1.00 96.44 102 ALA A CA 1
ATOM 837 C C . ALA A 1 102 ? 1.914 -12.755 4.281 1.00 96.44 102 ALA A C 1
ATOM 839 O O . ALA A 1 102 ? 2.307 -13.892 4.023 1.00 96.44 102 ALA A O 1
ATOM 840 N N . SER A 1 103 ? 1.439 -11.940 3.333 1.00 96.06 103 SER A N 1
ATOM 841 C CA . SER A 1 103 ? 1.379 -12.313 1.915 1.00 96.06 103 SER A CA 1
ATOM 842 C C . SER A 1 103 ? 2.774 -12.545 1.327 1.00 96.06 103 SER A C 1
ATOM 844 O O . SER A 1 103 ? 3.025 -13.549 0.660 1.00 96.06 103 SER A O 1
ATOM 846 N N . LYS A 1 104 ? 3.733 -11.666 1.644 1.00 93.12 104 LYS A N 1
ATOM 847 C CA . LYS A 1 104 ? 5.118 -11.813 1.184 1.00 93.12 104 LYS A CA 1
ATOM 848 C C . LYS A 1 104 ? 5.780 -13.085 1.722 1.00 93.12 104 LYS A C 1
ATOM 850 O O . LYS A 1 104 ? 6.463 -13.768 0.966 1.00 93.12 104 LYS A O 1
ATOM 855 N N . GLN A 1 105 ? 5.573 -13.407 3.000 1.00 93.50 105 GLN A N 1
ATOM 856 C CA . GLN A 1 105 ? 6.102 -14.631 3.613 1.00 93.50 105 GLN A CA 1
ATOM 857 C C . GLN A 1 105 ? 5.549 -15.894 2.940 1.00 93.50 105 GLN A C 1
ATOM 859 O O . GLN A 1 105 ? 6.308 -16.820 2.665 1.00 93.50 105 GLN A O 1
ATOM 864 N N . GLU A 1 106 ? 4.254 -15.907 2.621 1.00 91.19 106 GLU A N 1
ATOM 865 C CA . GLU A 1 106 ? 3.610 -17.012 1.904 1.00 91.19 106 GLU A CA 1
ATOM 866 C C . GLU A 1 106 ? 4.202 -17.211 0.501 1.00 91.19 106 GLU A C 1
ATOM 868 O O . GLU A 1 106 ? 4.472 -18.340 0.092 1.00 91.19 106 GLU A O 1
ATOM 873 N N . LEU A 1 107 ? 4.416 -16.120 -0.243 1.00 86.00 107 LEU A N 1
ATOM 874 C CA . LEU A 1 107 ? 5.027 -16.180 -1.573 1.00 86.00 107 LEU A CA 1
ATOM 875 C C . LEU A 1 107 ? 6.447 -16.748 -1.514 1.00 86.00 107 LEU A C 1
ATOM 877 O O . LEU A 1 107 ? 6.774 -17.624 -2.311 1.00 86.00 107 LEU A O 1
ATOM 881 N N . SER A 1 108 ? 7.263 -16.301 -0.555 1.00 85.56 108 SER A N 1
ATOM 882 C CA . SER A 1 108 ? 8.616 -16.833 -0.364 1.00 85.56 108 SER A CA 1
ATOM 883 C C . SER A 1 108 ? 8.599 -18.326 -0.027 1.00 85.56 108 SER A C 1
ATOM 885 O O . SER A 1 108 ? 9.295 -19.097 -0.679 1.00 85.56 108 SER A O 1
ATOM 887 N N . ALA A 1 109 ? 7.731 -18.761 0.892 1.00 85.38 109 ALA A N 1
ATOM 888 C CA . ALA A 1 109 ? 7.607 -20.177 1.241 1.00 85.38 109 ALA A CA 1
ATOM 889 C C . ALA A 1 109 ? 7.196 -21.052 0.040 1.00 85.38 109 ALA A C 1
ATOM 891 O O . ALA A 1 109 ? 7.716 -22.152 -0.137 1.00 85.38 109 ALA A O 1
ATOM 892 N N . LYS A 1 110 ? 6.289 -20.567 -0.819 1.00 81.44 110 LYS A N 1
ATOM 893 C CA . LYS A 1 110 ? 5.891 -21.275 -2.049 1.00 81.44 110 LYS A CA 1
ATOM 894 C C . LYS A 1 110 ? 7.026 -21.378 -3.064 1.00 81.44 110 LYS A C 1
ATOM 896 O O . LYS A 1 110 ? 7.142 -22.406 -3.724 1.00 81.44 110 LYS A O 1
ATOM 901 N N . GLN A 1 111 ? 7.835 -20.328 -3.196 1.00 79.94 111 GLN A N 1
ATOM 902 C CA . GLN A 1 111 ? 8.992 -20.324 -4.091 1.00 79.94 111 GLN A CA 1
ATOM 903 C C . GLN A 1 111 ? 10.045 -21.336 -3.633 1.00 79.94 111 GLN A C 1
ATOM 905 O O . GLN A 1 111 ? 10.509 -22.122 -4.458 1.00 79.94 111 GLN A O 1
ATOM 910 N N . ASP A 1 112 ? 10.328 -21.390 -2.330 1.00 77.81 112 ASP A N 1
ATOM 911 C CA . ASP A 1 112 ? 11.274 -22.344 -1.737 1.00 77.81 112 ASP A CA 1
ATOM 912 C C . ASP A 1 112 ? 10.829 -23.807 -1.910 1.00 77.81 112 ASP A C 1
ATOM 914 O O . ASP A 1 112 ? 11.661 -24.690 -2.082 1.00 77.81 112 ASP A O 1
ATOM 918 N N . LEU A 1 113 ? 9.519 -24.079 -1.910 1.00 69.81 113 LEU A N 1
ATOM 919 C CA . LEU A 1 113 ? 8.963 -25.420 -2.154 1.00 69.81 113 LEU A CA 1
ATOM 920 C C . LEU A 1 113 ? 8.980 -25.844 -3.634 1.00 69.81 113 LEU A C 1
ATOM 922 O O . LEU A 1 113 ? 8.717 -27.008 -3.936 1.00 69.81 113 LEU A O 1
ATOM 926 N N . SER A 1 114 ? 9.224 -24.907 -4.553 1.00 68.12 114 SER A N 1
ATOM 927 C CA . SER A 1 114 ? 9.215 -25.133 -6.007 1.00 68.12 114 SER A CA 1
ATOM 928 C C . SER A 1 114 ? 10.609 -25.175 -6.649 1.00 68.12 114 SER A C 1
ATOM 930 O O . SER A 1 114 ? 10.702 -25.379 -7.861 1.00 68.12 114 SER A O 1
ATOM 932 N N . ALA A 1 115 ? 11.663 -24.967 -5.852 1.00 56.88 115 ALA A N 1
ATOM 933 C CA . ALA A 1 115 ? 13.072 -24.972 -6.250 1.00 56.88 115 ALA A CA 1
ATOM 934 C C . ALA A 1 115 ? 13.756 -26.302 -5.894 1.00 56.88 115 ALA A C 1
ATOM 936 O O . ALA A 1 115 ? 14.670 -26.697 -6.654 1.00 56.88 115 ALA A O 1
#

Radius of gyration: 16.52 Å; chains: 1; bounding box: 34×47×38 Å

Sequence (115 aa):
MEDDTLWREDYRAPATLHTSYDTEDVWRRWKGGLTDEDLRPSDDPGRYLCDFTYYSSMVEYWRRDHKSTRPVMFLHVPGGTTDQDIARGKKVALGLIEALVASKQELSAKQDLSA

Organism: NCBI:txid116794

pLDDT: mean 88.73, std 11.34, range [43.34, 98.25]

InterPro domains:
  IPR016125 Peptidase C15, pyroglutamyl peptidase I-like [PTHR23402] (11-101)
  IPR036440 Peptidase C15, pyroglutamyl peptidase I-like superfamily [G3DSA:3.40.630.20] (1-114)
  IPR036440 Peptidase C15, pyroglutamyl peptidase I-like superfamily [SSF53182] (12-103)